Protein AF-A0A7S0TKK2-F1 (afdb_monomer_lite)

Structure (mmCIF, N/CA/C/O backbone):
data_AF-A0A7S0TKK2-F1
#
_entry.id   AF-A0A7S0TKK2-F1
#
loop_
_atom_site.group_PDB
_atom_site.id
_atom_site.type_symbol
_atom_site.label_atom_id
_atom_site.label_alt_id
_atom_site.label_comp_id
_atom_site.label_asym_id
_atom_site.label_entity_id
_atom_site.label_seq_id
_atom_site.pdbx_PDB_ins_code
_atom_site.Cartn_x
_atom_site.Cartn_y
_atom_site.Cartn_z
_atom_site.occupancy
_atom_site.B_iso_or_equiv
_atom_site.auth_seq_id
_atom_site.auth_comp_id
_atom_site.auth_asym_id
_atom_site.auth_atom_id
_atom_site.pdbx_PDB_model_num
ATOM 1 N N . GLU A 1 1 ? -0.130 21.908 -4.224 1.00 51.84 1 GLU A N 1
ATOM 2 C CA . GLU A 1 1 ? -0.224 20.652 -5.008 1.00 51.84 1 GLU A CA 1
ATOM 3 C C . GLU A 1 1 ? 1.081 20.329 -5.697 1.00 51.84 1 GLU A C 1
ATOM 5 O O . GLU A 1 1 ? 1.510 19.181 -5.651 1.00 51.84 1 GLU A O 1
ATOM 10 N N . ASP A 1 2 ? 1.725 21.353 -6.251 1.00 57.22 2 ASP A N 1
ATOM 11 C CA . ASP A 1 2 ? 2.944 21.212 -7.037 1.00 57.22 2 ASP A CA 1
ATOM 12 C C . ASP A 1 2 ? 4.110 20.643 -6.250 1.00 57.22 2 ASP A C 1
ATOM 14 O O . ASP A 1 2 ? 4.772 19.759 -6.763 1.00 57.22 2 ASP A O 1
ATOM 18 N N . LEU A 1 3 ? 4.295 21.015 -4.978 1.00 60.75 3 LEU A N 1
ATOM 19 C CA . LEU A 1 3 ? 5.438 20.522 -4.205 1.00 60.75 3 LEU A CA 1
ATOM 20 C C . LEU A 1 3 ? 5.368 19.008 -3.934 1.00 60.75 3 LEU A C 1
ATOM 22 O O . LEU A 1 3 ? 6.352 18.300 -4.110 1.00 60.75 3 LEU A O 1
ATOM 26 N N . THR A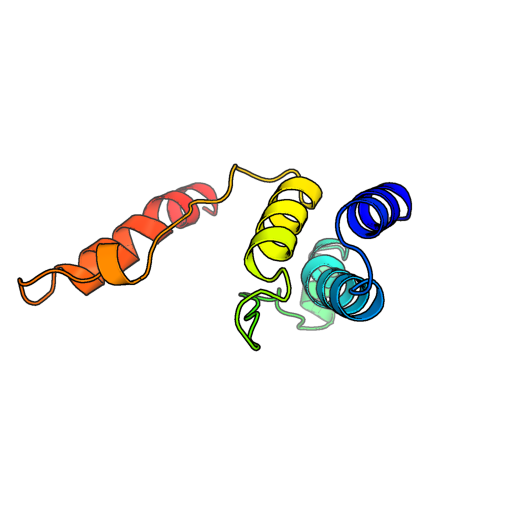 1 4 ? 4.204 18.482 -3.536 1.00 67.00 4 THR A N 1
ATOM 27 C CA . THR A 1 4 ? 4.039 17.043 -3.262 1.00 67.00 4 THR A CA 1
ATOM 28 C C . THR A 1 4 ? 4.143 16.224 -4.544 1.00 67.00 4 THR A C 1
ATOM 30 O O . THR A 1 4 ? 4.790 15.178 -4.562 1.00 67.00 4 THR A O 1
ATOM 33 N N . LEU A 1 5 ? 3.534 16.719 -5.625 1.00 67.69 5 LEU A N 1
ATOM 34 C CA . LEU A 1 5 ? 3.588 16.070 -6.926 1.00 67.69 5 LEU A CA 1
ATOM 35 C C . LEU A 1 5 ? 5.004 16.143 -7.522 1.00 67.69 5 LEU A C 1
ATOM 37 O O . LEU A 1 5 ? 5.506 15.121 -7.970 1.00 67.69 5 LEU A O 1
ATOM 41 N N . GLU A 1 6 ? 5.688 17.289 -7.466 1.00 69.81 6 GLU A N 1
ATOM 42 C CA . GLU A 1 6 ? 7.096 17.432 -7.869 1.00 69.81 6 GLU A CA 1
ATOM 43 C C . GLU A 1 6 ? 8.006 16.499 -7.078 1.00 69.81 6 GLU A C 1
ATOM 45 O O . GLU A 1 6 ? 8.853 15.826 -7.662 1.00 69.81 6 GLU A O 1
ATOM 50 N N . MET A 1 7 ? 7.844 16.439 -5.752 1.00 69.38 7 MET A N 1
ATOM 51 C CA . MET A 1 7 ? 8.661 15.569 -4.907 1.00 69.38 7 MET A CA 1
ATOM 52 C C . MET A 1 7 ? 8.488 14.097 -5.284 1.00 69.38 7 MET A C 1
ATOM 54 O O . MET A 1 7 ? 9.469 13.357 -5.290 1.00 69.38 7 MET A O 1
ATOM 58 N N . MET A 1 8 ? 7.271 13.673 -5.626 1.00 72.25 8 MET A N 1
ATOM 59 C CA . MET A 1 8 ? 7.003 12.305 -6.073 1.00 72.25 8 MET A CA 1
ATOM 60 C C . MET A 1 8 ? 7.538 12.030 -7.476 1.00 72.25 8 MET A C 1
ATOM 62 O O . MET A 1 8 ? 8.191 11.008 -7.665 1.00 72.25 8 MET A O 1
ATOM 66 N N . LYS A 1 9 ? 7.339 12.952 -8.427 1.00 71.75 9 LYS A N 1
ATOM 67 C CA . LYS A 1 9 ? 7.880 12.859 -9.795 1.00 71.75 9 LYS A CA 1
ATOM 68 C C . LYS A 1 9 ? 9.407 12.733 -9.798 1.00 71.75 9 LYS A C 1
ATOM 70 O O . LYS A 1 9 ? 9.972 11.929 -10.527 1.00 71.75 9 LYS A O 1
ATOM 75 N N . ARG A 1 10 ? 10.095 13.464 -8.912 1.00 74.75 10 ARG A N 1
ATOM 76 C CA . ARG A 1 10 ? 11.559 13.356 -8.748 1.00 74.75 10 ARG A CA 1
ATOM 77 C C . ARG A 1 10 ? 12.010 12.019 -8.154 1.00 74.75 10 ARG A C 1
ATOM 79 O O . ARG A 1 10 ? 13.154 11.629 -8.352 1.00 74.75 10 ARG A O 1
ATOM 86 N N . ARG A 1 11 ? 11.149 11.338 -7.393 1.00 75.38 11 ARG A N 1
ATOM 87 C CA . ARG A 1 11 ? 11.474 10.079 -6.698 1.00 75.38 11 ARG A CA 1
ATOM 88 C C . ARG A 1 11 ? 11.061 8.833 -7.473 1.00 75.38 11 ARG A C 1
ATOM 90 O O . ARG A 1 11 ? 11.635 7.772 -7.242 1.00 75.38 11 ARG A O 1
ATOM 97 N N . VAL A 1 12 ? 10.087 8.948 -8.372 1.00 81.00 12 VAL A N 1
ATOM 98 C CA . VAL A 1 12 ? 9.591 7.844 -9.191 1.00 81.00 12 VAL A CA 1
ATOM 99 C C . VAL A 1 12 ? 9.606 8.256 -10.661 1.00 81.00 12 VAL A C 1
ATOM 101 O O . VAL A 1 12 ? 8.698 8.931 -11.133 1.00 81.00 12 VAL A O 1
ATOM 104 N N . GLY A 1 13 ? 10.631 7.821 -11.392 1.00 80.44 13 GLY A N 1
ATOM 105 C CA . GLY A 1 13 ? 10.757 8.113 -12.820 1.00 80.44 13 GLY A CA 1
ATOM 106 C C . GLY A 1 13 ? 9.747 7.341 -13.675 1.00 80.44 13 GLY A C 1
ATOM 107 O O . GLY A 1 13 ? 9.508 6.156 -13.444 1.00 80.44 13 GLY A O 1
ATOM 108 N N . GLY A 1 14 ? 9.171 8.007 -14.679 1.00 82.62 14 GLY A N 1
ATOM 109 C CA . GLY A 1 14 ? 8.352 7.376 -15.725 1.00 82.62 14 GLY A CA 1
ATOM 110 C C . GLY A 1 14 ? 6.939 6.951 -15.307 1.00 82.62 14 GLY A C 1
ATOM 111 O O . GLY A 1 14 ? 6.231 6.347 -16.106 1.00 82.62 14 GLY A O 1
ATOM 11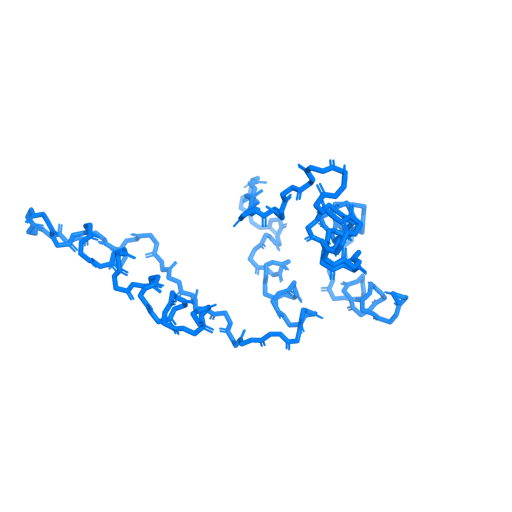2 N N . LEU A 1 15 ? 6.509 7.264 -14.079 1.00 82.31 15 LEU A N 1
ATOM 113 C CA . LEU A 1 15 ? 5.168 6.949 -13.560 1.00 82.31 15 LEU A CA 1
ATOM 114 C C . LEU A 1 15 ? 4.350 8.208 -13.229 1.00 82.31 15 LEU A C 1
ATOM 116 O O . LEU A 1 15 ? 3.394 8.146 -12.455 1.00 82.31 15 LEU A O 1
ATOM 120 N N . ASP A 1 16 ? 4.696 9.342 -13.838 1.00 82.81 16 ASP A N 1
ATOM 121 C CA . ASP A 1 16 ? 4.105 10.651 -13.545 1.00 82.81 16 ASP A CA 1
ATOM 122 C C . ASP A 1 16 ? 2.587 10.680 -13.752 1.00 82.81 16 ASP A C 1
ATOM 124 O O . ASP A 1 16 ? 1.847 11.170 -12.897 1.00 82.81 16 ASP A O 1
ATOM 128 N N . GLU A 1 17 ? 2.113 10.133 -14.872 1.00 84.75 17 GLU A N 1
ATOM 129 C CA . GLU A 1 17 ? 0.692 10.105 -15.220 1.00 84.75 17 GLU A CA 1
ATOM 130 C C . GLU A 1 17 ? -0.119 9.166 -14.301 1.00 84.75 17 GLU A C 1
ATOM 132 O O . GLU A 1 17 ? -1.103 9.628 -13.709 1.00 84.75 17 GLU A O 1
ATOM 137 N N . PRO A 1 18 ? 0.300 7.904 -14.058 1.00 84.12 18 PRO A N 1
ATOM 138 C CA . PRO A 1 18 ? -0.332 7.045 -13.057 1.00 84.12 18 PRO A CA 1
ATOM 139 C C . PRO A 1 18 ? -0.376 7.664 -11.654 1.00 84.12 18 PRO A C 1
ATOM 141 O O . PRO A 1 18 ? -1.414 7.619 -10.991 1.00 84.12 18 PRO A O 1
ATOM 144 N N . ILE A 1 19 ? 0.726 8.269 -11.198 1.00 83.38 19 ILE A N 1
ATOM 145 C CA . ILE A 1 19 ? 0.807 8.902 -9.874 1.00 83.38 19 ILE A CA 1
ATOM 146 C C . ILE A 1 19 ? -0.151 10.093 -9.792 1.00 83.38 19 ILE A C 1
ATOM 148 O O . ILE A 1 19 ? -0.911 10.201 -8.827 1.00 83.38 19 ILE A O 1
ATOM 152 N N . ALA A 1 20 ? -0.175 10.956 -10.811 1.00 83.62 20 ALA A N 1
ATOM 153 C CA . ALA A 1 20 ? -1.096 12.087 -10.868 1.00 83.62 20 ALA A CA 1
ATOM 154 C C . ALA A 1 20 ? -2.563 11.626 -10.842 1.00 83.62 20 ALA A C 1
ATOM 156 O O . ALA A 1 20 ? -3.379 12.194 -10.110 1.00 83.62 20 ALA A O 1
ATOM 157 N N . ALA A 1 21 ? -2.897 10.561 -11.577 1.00 85.56 21 ALA A N 1
ATOM 158 C CA . ALA A 1 21 ? -4.239 9.987 -11.588 1.00 85.56 21 ALA A CA 1
ATOM 159 C C . ALA A 1 21 ? -4.651 9.442 -10.210 1.00 85.56 21 ALA A C 1
ATOM 161 O O . ALA A 1 21 ? -5.776 9.688 -9.762 1.00 85.56 21 ALA A O 1
ATOM 162 N N . ILE A 1 22 ? -3.747 8.738 -9.518 1.00 85.06 22 ILE A N 1
ATOM 163 C CA . ILE A 1 22 ? -3.989 8.214 -8.168 1.00 85.06 22 ILE A CA 1
ATOM 164 C C . ILE A 1 22 ? -4.218 9.358 -7.181 1.00 85.06 22 ILE A C 1
ATOM 166 O O . ILE A 1 22 ? -5.218 9.348 -6.466 1.00 85.06 22 ILE A O 1
ATOM 170 N N . LEU A 1 23 ? -3.336 10.361 -7.162 1.00 80.75 23 LEU A N 1
ATOM 171 C CA . LEU A 1 23 ? -3.451 11.502 -6.251 1.00 80.75 23 LEU A CA 1
ATOM 172 C C . LEU A 1 23 ? -4.753 12.263 -6.482 1.00 80.75 23 LEU A C 1
ATOM 174 O O . LEU A 1 23 ? -5.471 12.556 -5.528 1.00 80.75 23 LEU A O 1
ATOM 178 N N . ARG A 1 24 ? -5.104 12.520 -7.746 1.00 83.00 24 ARG A N 1
ATOM 179 C CA . ARG A 1 24 ? -6.351 13.202 -8.091 1.00 83.00 24 ARG A CA 1
ATOM 180 C C . ARG A 1 24 ? -7.564 12.413 -7.610 1.00 83.00 24 ARG A C 1
ATOM 182 O O . ARG A 1 24 ? -8.435 12.982 -6.971 1.00 83.00 24 ARG A O 1
ATOM 189 N N . ARG A 1 25 ? -7.628 11.105 -7.864 1.00 81.56 25 ARG A N 1
ATOM 190 C CA . ARG A 1 25 ? -8.790 10.285 -7.478 1.00 81.56 25 ARG A CA 1
ATOM 191 C C . ARG A 1 25 ? -8.882 10.064 -5.968 1.00 81.56 25 ARG A C 1
ATOM 193 O O . ARG A 1 25 ? -9.966 10.166 -5.403 1.00 81.56 25 ARG A O 1
ATOM 200 N N . ALA A 1 26 ? -7.763 9.783 -5.308 1.00 79.50 26 ALA A N 1
ATOM 201 C CA . ALA A 1 26 ? -7.745 9.429 -3.892 1.00 79.50 26 ALA A CA 1
ATOM 202 C C . ALA A 1 26 ? -7.823 10.646 -2.960 1.00 79.50 26 ALA A C 1
ATOM 204 O O . ALA A 1 26 ? -8.440 10.560 -1.898 1.00 79.50 26 ALA A O 1
ATOM 205 N N . LEU A 1 27 ? -7.219 11.776 -3.343 1.00 76.25 27 LEU A N 1
ATOM 206 C CA . LEU A 1 27 ? -7.111 12.953 -2.478 1.00 76.25 27 LEU A CA 1
ATOM 207 C C . LEU A 1 27 ? -8.093 14.070 -2.824 1.00 76.25 27 LEU A C 1
ATOM 209 O O . LEU A 1 27 ? -8.340 14.897 -1.952 1.00 76.25 27 LEU A O 1
ATOM 213 N N . ALA A 1 28 ? -8.689 14.111 -4.024 1.00 78.00 28 ALA A N 1
ATOM 214 C CA . ALA A 1 28 ? -9.634 15.186 -4.358 1.00 78.00 28 ALA A CA 1
ATOM 215 C C . ALA A 1 28 ? -10.837 15.221 -3.408 1.00 78.00 28 ALA A C 1
ATOM 217 O O . ALA A 1 28 ? -11.224 16.296 -2.962 1.00 78.00 28 ALA A O 1
ATOM 218 N N . SER A 1 29 ? -11.377 14.054 -3.036 1.00 75.69 29 SER A N 1
ATOM 219 C CA . SER A 1 29 ? -12.485 13.974 -2.072 1.00 75.69 29 SER A CA 1
ATOM 220 C C . SER A 1 29 ? -12.115 14.571 -0.711 1.00 75.69 29 SER A C 1
ATOM 222 O O . SER A 1 29 ? -12.899 15.317 -0.143 1.00 75.69 29 SER A O 1
ATOM 224 N N . ARG A 1 30 ? -10.879 14.362 -0.239 1.00 75.38 30 ARG A N 1
ATOM 225 C CA . ARG A 1 30 ? -10.402 14.884 1.055 1.00 75.38 30 ARG A CA 1
ATOM 226 C C . ARG A 1 30 ? -10.191 16.401 1.088 1.00 75.38 30 ARG A C 1
ATOM 228 O O . ARG A 1 30 ? -9.965 16.948 2.161 1.00 75.38 30 ARG A O 1
ATOM 235 N N . LYS A 1 31 ? -10.208 17.074 -0.065 1.00 77.00 31 LYS A N 1
ATOM 236 C CA . LYS A 1 31 ? -10.071 18.537 -0.152 1.00 77.00 31 LYS A CA 1
ATOM 237 C C . LYS A 1 31 ? -11.400 19.266 -0.090 1.00 77.00 31 LYS A C 1
ATOM 239 O O . LYS A 1 31 ? -11.421 20.452 0.223 1.00 77.00 31 LYS A O 1
ATOM 244 N N . LEU A 1 32 ? -12.482 18.585 -0.450 1.00 80.75 32 LEU A N 1
ATOM 245 C CA . LEU A 1 32 ? -13.799 19.192 -0.454 1.00 80.75 32 LEU A CA 1
ATOM 246 C C . LEU A 1 32 ? -14.311 19.320 0.987 1.00 80.75 32 LEU A C 1
ATOM 248 O O . LEU A 1 32 ? -14.101 18.408 1.793 1.00 80.75 32 LEU A O 1
ATOM 252 N 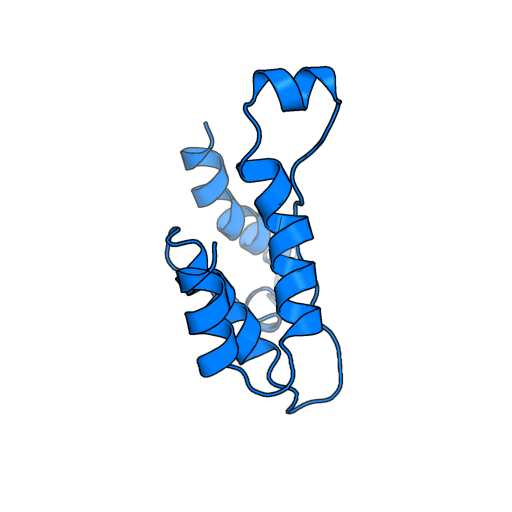N . PRO A 1 33 ? -15.006 20.419 1.323 1.00 84.06 33 PRO A N 1
ATOM 253 C CA . PRO A 1 33 ? -15.669 20.546 2.608 1.00 84.06 33 PRO A CA 1
ATOM 254 C C . PRO A 1 33 ? -16.655 19.388 2.841 1.00 84.06 33 PRO A C 1
ATOM 256 O O . PRO A 1 33 ? -17.320 18.944 1.896 1.00 84.06 33 PRO A O 1
ATOM 259 N N . PRO A 1 34 ? -16.821 18.919 4.091 1.00 82.56 34 PRO A N 1
ATOM 260 C CA . PRO A 1 34 ? -17.773 17.855 4.407 1.00 82.56 34 PRO A CA 1
ATOM 261 C C . PRO A 1 34 ? -19.220 18.171 4.000 1.00 82.56 34 PRO A C 1
ATOM 263 O O . PRO A 1 34 ? -19.955 17.256 3.637 1.00 82.56 34 PRO A O 1
ATOM 266 N N . SER A 1 35 ? -19.627 19.445 4.034 1.00 86.19 35 SER A N 1
ATOM 267 C CA . SER A 1 35 ? -20.947 19.911 3.584 1.00 86.19 35 SER A CA 1
ATOM 268 C C . SER A 1 35 ? -21.153 19.651 2.092 1.00 86.19 35 SER A C 1
ATOM 270 O O . SER A 1 35 ? -22.082 18.944 1.712 1.00 86.19 35 SER A O 1
ATOM 272 N N . THR A 1 36 ? -20.217 20.111 1.262 1.00 86.06 36 THR A N 1
ATOM 273 C CA . THR A 1 36 ? -20.241 19.913 -0.192 1.00 86.06 36 THR A CA 1
ATOM 274 C C . THR A 1 36 ? -20.189 18.429 -0.562 1.00 86.06 36 THR A C 1
ATOM 276 O O . THR A 1 36 ? -20.871 17.994 -1.484 1.00 86.06 36 THR A O 1
ATOM 279 N N . MET A 1 37 ? -19.427 17.607 0.170 1.00 85.81 37 MET A N 1
ATOM 280 C CA . MET A 1 37 ? -19.425 16.156 -0.066 1.00 85.81 37 MET A CA 1
ATOM 281 C C . MET A 1 37 ? -20.769 15.492 0.233 1.00 85.81 37 MET A C 1
ATOM 283 O O . MET A 1 37 ? -21.156 14.580 -0.499 1.00 85.81 37 MET A O 1
ATOM 287 N N . ARG A 1 38 ? -21.476 15.930 1.285 1.00 84.56 38 ARG A N 1
ATOM 288 C CA . ARG A 1 38 ? -22.814 15.416 1.620 1.00 84.56 38 ARG A CA 1
ATOM 289 C C . ARG A 1 38 ? -23.841 15.811 0.566 1.00 84.56 38 ARG A C 1
ATOM 291 O O . ARG A 1 38 ? -24.617 14.956 0.158 1.00 84.56 38 ARG A O 1
ATOM 298 N N . GLU A 1 39 ? -23.801 17.054 0.095 1.00 88.31 39 GLU A N 1
ATOM 299 C CA . GLU A 1 39 ? -24.677 17.545 -0.978 1.00 88.31 39 GLU A CA 1
ATOM 300 C C . GLU A 1 39 ? -24.458 16.788 -2.293 1.00 88.31 39 GLU A C 1
ATOM 302 O O . GLU A 1 39 ? -25.415 16.410 -2.961 1.00 88.31 39 GLU A O 1
ATOM 307 N N . LEU A 1 40 ? -23.199 16.499 -2.635 1.00 86.50 40 LEU A N 1
ATOM 308 C CA . LEU A 1 40 ? -22.842 15.752 -3.844 1.00 86.50 40 LEU A CA 1
ATOM 309 C C . LEU A 1 40 ? -22.959 14.224 -3.685 1.00 86.50 40 LEU A C 1
ATOM 311 O O . LEU A 1 40 ? -22.711 13.490 -4.641 1.00 86.50 40 LEU A O 1
ATOM 315 N N . GLY A 1 41 ? -23.276 13.718 -2.486 1.00 84.31 41 GLY A N 1
ATOM 316 C CA . GLY A 1 41 ? -23.346 12.281 -2.199 1.00 84.31 41 GLY A CA 1
ATOM 317 C C . GLY A 1 41 ? -22.023 11.527 -2.406 1.00 84.31 41 GLY A C 1
ATOM 318 O O . GLY A 1 41 ? -22.022 10.308 -2.603 1.00 84.31 41 GLY A O 1
ATOM 319 N N . LEU A 1 42 ? -20.886 12.228 -2.384 1.00 82.75 42 LEU A N 1
ATOM 320 C CA . LEU A 1 42 ? -19.579 11.649 -2.684 1.00 82.75 42 LEU A CA 1
ATOM 321 C C . LEU A 1 42 ? -19.024 10.895 -1.475 1.00 82.75 42 LEU A C 1
ATOM 323 O O . LEU A 1 42 ? -18.990 11.399 -0.353 1.00 82.75 42 LEU A O 1
ATOM 327 N N . ARG A 1 43 ? -18.530 9.678 -1.717 1.00 81.06 43 ARG A N 1
ATOM 328 C CA . ARG A 1 43 ? -17.816 8.876 -0.716 1.00 81.06 43 ARG A CA 1
ATOM 329 C C . ARG A 1 43 ? -16.318 8.927 -0.983 1.00 81.06 43 ARG A C 1
ATOM 331 O O . ARG A 1 43 ? -15.881 8.868 -2.131 1.00 81.06 43 ARG A O 1
ATOM 338 N N . HIS A 1 44 ? -15.532 8.987 0.087 1.00 83.94 44 HIS A N 1
ATOM 339 C CA . HIS A 1 44 ? -14.080 8.890 -0.008 1.00 83.94 44 HIS A CA 1
ATOM 340 C C . HIS A 1 44 ? -13.650 7.543 -0.596 1.00 83.94 44 HIS A C 1
ATOM 342 O O . HIS A 1 44 ? -14.255 6.499 -0.333 1.00 83.94 44 HIS A O 1
ATOM 348 N N . VAL A 1 45 ? -12.556 7.565 -1.358 1.00 85.69 45 VAL A N 1
ATOM 349 C CA . VAL A 1 45 ? -11.921 6.345 -1.861 1.00 85.69 45 VAL A CA 1
ATOM 350 C C . VAL A 1 45 ? -11.406 5.526 -0.675 1.00 85.69 45 VAL A C 1
ATOM 352 O O . VAL A 1 45 ? -10.644 6.033 0.147 1.00 85.69 45 VAL A O 1
ATOM 355 N N . ARG A 1 46 ? -11.829 4.258 -0.591 1.00 84.94 46 ARG A N 1
ATOM 356 C CA . ARG A 1 46 ? -11.490 3.354 0.524 1.00 84.94 46 ARG A CA 1
ATOM 357 C C . ARG A 1 46 ? -10.132 2.668 0.382 1.00 84.94 46 ARG A C 1
ATOM 359 O O . ARG A 1 46 ? -9.543 2.289 1.383 1.00 84.94 46 ARG A O 1
ATOM 366 N N . GLY A 1 47 ? -9.634 2.504 -0.839 1.00 87.62 47 GLY A N 1
ATOM 367 C CA . GLY A 1 47 ? -8.370 1.821 -1.094 1.00 87.62 47 GLY A CA 1
ATOM 368 C C . GLY A 1 47 ? -7.922 1.956 -2.543 1.00 87.62 47 GLY A C 1
ATOM 369 O O . GLY A 1 47 ? -8.706 2.334 -3.414 1.00 87.62 47 GLY A O 1
ATOM 370 N N . ILE A 1 48 ? -6.647 1.662 -2.783 1.00 88.44 48 ILE A N 1
ATOM 371 C CA . ILE A 1 48 ? -6.007 1.684 -4.101 1.00 88.44 48 ILE A CA 1
ATOM 372 C C . ILE A 1 48 ? -5.319 0.332 -4.294 1.00 88.44 48 ILE A C 1
ATOM 374 O O . ILE A 1 48 ? -4.629 -0.136 -3.391 1.00 88.44 48 ILE A O 1
ATOM 378 N N . LEU A 1 49 ? -5.477 -0.270 -5.473 1.00 90.00 49 LEU A N 1
ATOM 379 C CA . LEU A 1 49 ? -4.770 -1.486 -5.866 1.00 90.00 49 LEU A CA 1
ATOM 380 C C . LEU A 1 49 ? -3.726 -1.148 -6.935 1.00 90.00 49 LEU A C 1
ATOM 382 O O . LEU A 1 49 ? -4.065 -0.589 -7.976 1.00 90.00 49 LEU A O 1
ATOM 386 N N . LEU A 1 50 ? -2.464 -1.504 -6.686 1.00 89.50 50 LEU A N 1
ATOM 387 C CA . LEU A 1 50 ? -1.370 -1.372 -7.651 1.00 89.50 50 LEU A CA 1
ATOM 388 C C . LEU A 1 50 ? -0.980 -2.763 -8.158 1.00 89.50 50 LEU A C 1
ATOM 390 O O . LEU A 1 50 ? -0.496 -3.584 -7.382 1.00 89.50 50 LEU A O 1
ATOM 394 N N . HIS A 1 51 ? -1.149 -3.023 -9.455 1.00 90.75 51 HIS A N 1
ATOM 395 C CA . HIS A 1 51 ? -0.817 -4.310 -10.076 1.00 90.75 51 HIS A CA 1
ATOM 396 C C . HIS A 1 51 ? 0.119 -4.133 -11.280 1.00 90.75 51 HIS A C 1
ATOM 398 O O . HIS A 1 51 ? 0.233 -3.049 -11.845 1.00 90.75 51 HIS A O 1
ATOM 404 N N . GLY A 1 52 ? 0.850 -5.190 -11.638 1.00 90.44 52 GLY A N 1
ATOM 405 C CA . GLY A 1 52 ? 1.740 -5.217 -12.803 1.00 90.44 52 GLY A CA 1
ATOM 406 C C . GLY A 1 52 ? 2.960 -6.126 -12.604 1.00 90.44 52 GLY A C 1
ATOM 407 O O . GLY A 1 52 ? 3.146 -6.643 -11.500 1.00 90.44 52 GLY A O 1
ATOM 408 N N . PRO A 1 53 ? 3.833 -6.256 -13.616 1.00 91.75 53 PRO A N 1
ATOM 409 C CA . PRO A 1 53 ? 5.019 -7.121 -13.580 1.00 91.75 53 PRO A CA 1
ATOM 410 C C . PRO A 1 53 ? 5.974 -6.812 -12.414 1.00 91.75 53 PRO A C 1
ATOM 412 O O . PRO A 1 53 ? 6.011 -5.670 -11.938 1.00 91.75 53 PRO A O 1
ATOM 415 N N . PRO A 1 54 ? 6.755 -7.780 -11.910 1.00 90.38 54 PRO A N 1
ATOM 416 C CA . PRO A 1 54 ? 7.752 -7.502 -10.877 1.00 90.38 54 PRO A CA 1
ATOM 417 C C . PRO A 1 54 ? 8.755 -6.437 -11.363 1.00 90.38 54 PRO A C 1
ATOM 419 O O . PRO A 1 54 ? 9.053 -6.347 -12.548 1.00 90.38 54 PRO A O 1
ATOM 422 N N . GLY A 1 55 ? 9.244 -5.587 -10.456 1.00 85.06 55 GLY A N 1
ATOM 423 C CA . GLY A 1 55 ? 10.238 -4.553 -10.784 1.00 85.06 55 GLY A CA 1
ATOM 424 C C . GLY A 1 55 ? 9.692 -3.192 -11.246 1.00 85.06 55 GLY A C 1
ATOM 425 O O . GLY A 1 55 ? 10.434 -2.220 -11.213 1.00 85.06 55 GLY A O 1
ATOM 426 N N . CYS A 1 56 ? 8.397 -3.042 -11.559 1.00 85.38 56 CYS A N 1
ATOM 427 C CA . CYS A 1 56 ? 7.827 -1.748 -12.000 1.00 85.38 56 CYS A CA 1
ATOM 428 C C . CYS A 1 56 ? 7.588 -0.712 -10.873 1.00 85.38 56 CYS A C 1
ATOM 430 O O . CYS A 1 56 ? 6.656 0.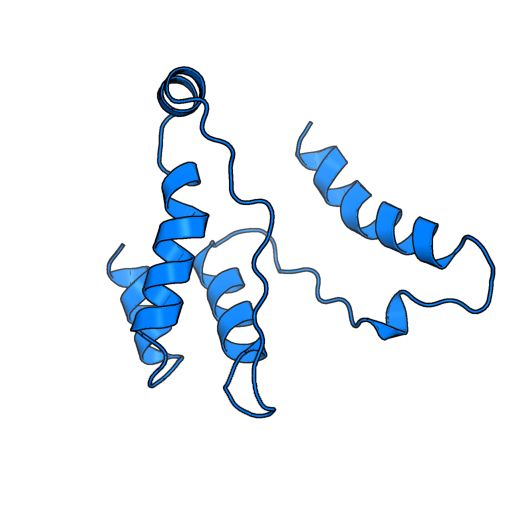081 -10.956 1.00 85.38 56 CYS A O 1
ATOM 432 N N . GLY A 1 57 ? 8.325 -0.759 -9.760 1.00 85.75 57 GLY A N 1
ATOM 433 C CA . GLY A 1 57 ? 8.267 0.293 -8.731 1.00 85.75 57 GLY A CA 1
ATOM 434 C C . GLY A 1 57 ? 6.971 0.411 -7.908 1.00 85.75 57 GLY A C 1
ATOM 435 O O . GLY A 1 57 ? 6.826 1.374 -7.164 1.00 85.75 57 GLY A O 1
ATOM 436 N N . LYS A 1 58 ? 6.040 -0.553 -7.960 1.00 90.81 58 LYS A N 1
ATOM 437 C CA . LYS A 1 58 ? 4.759 -0.510 -7.211 1.00 90.81 58 LYS A CA 1
ATOM 438 C C . LYS A 1 58 ? 4.925 -0.237 -5.713 1.00 90.81 58 LYS A C 1
ATOM 440 O O . LYS A 1 58 ? 4.281 0.654 -5.167 1.00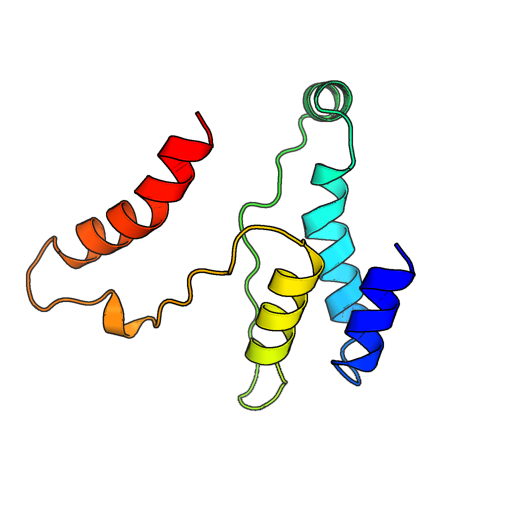 90.81 58 LYS A O 1
ATOM 445 N N . THR A 1 59 ? 5.819 -0.976 -5.057 1.00 88.00 59 THR A N 1
ATOM 446 C CA . THR A 1 59 ? 6.106 -0.805 -3.624 1.00 88.00 59 THR A CA 1
ATOM 447 C C . THR A 1 59 ? 6.757 0.547 -3.334 1.00 88.00 59 THR A C 1
ATOM 449 O O . THR A 1 59 ? 6.476 1.156 -2.304 1.00 88.00 59 THR A O 1
ATOM 452 N N . LEU A 1 60 ? 7.597 1.044 -4.249 1.00 87.00 60 LEU A N 1
ATOM 453 C CA . LEU A 1 60 ? 8.218 2.364 -4.133 1.00 87.00 60 LEU A CA 1
ATOM 454 C C . LEU A 1 60 ? 7.155 3.468 -4.202 1.00 87.00 60 LEU A C 1
ATOM 456 O O . LEU A 1 60 ? 7.110 4.325 -3.325 1.00 87.00 60 LEU A O 1
ATOM 460 N N . VAL A 1 61 ? 6.245 3.388 -5.177 1.00 86.88 61 VAL A N 1
ATOM 461 C CA . VAL A 1 61 ? 5.114 4.314 -5.319 1.00 86.88 61 VAL A CA 1
ATOM 462 C C . VAL A 1 61 ? 4.239 4.311 -4.067 1.00 86.88 61 VAL A C 1
ATOM 464 O O . VAL A 1 61 ? 3.927 5.378 -3.546 1.00 86.88 61 VAL A O 1
ATOM 467 N N . ALA A 1 62 ? 3.884 3.137 -3.536 1.00 85.69 62 ALA A N 1
ATOM 468 C CA . ALA A 1 62 ? 3.069 3.036 -2.323 1.00 85.69 62 ALA A CA 1
ATOM 469 C C . ALA A 1 62 ? 3.721 3.735 -1.114 1.00 85.69 62 ALA A C 1
ATOM 471 O O . ALA A 1 62 ? 3.052 4.469 -0.384 1.00 85.69 62 ALA A O 1
ATOM 472 N N . ARG A 1 63 ? 5.037 3.560 -0.928 1.00 85.00 63 ARG A N 1
ATOM 473 C CA . ARG A 1 63 ? 5.797 4.218 0.148 1.00 85.00 63 ARG A CA 1
ATOM 474 C C . ARG A 1 63 ? 5.836 5.730 -0.021 1.00 85.00 63 ARG A C 1
ATOM 476 O O . ARG A 1 63 ? 5.617 6.455 0.946 1.00 85.00 63 ARG A O 1
ATOM 483 N N . GLU A 1 64 ? 6.090 6.212 -1.232 1.00 83.69 64 GLU A N 1
ATOM 484 C CA . GLU A 1 64 ? 6.128 7.650 -1.494 1.00 83.69 64 GLU A CA 1
ATOM 485 C C . GLU A 1 64 ? 4.740 8.290 -1.336 1.00 83.69 64 GLU A C 1
ATOM 487 O O . GLU A 1 64 ? 4.639 9.362 -0.742 1.00 83.69 64 GLU A O 1
ATOM 492 N N . ILE A 1 65 ? 3.656 7.607 -1.734 1.00 82.31 65 ILE A N 1
ATOM 493 C CA . ILE A 1 65 ? 2.272 8.036 -1.452 1.00 82.31 65 ILE A CA 1
ATOM 494 C C . ILE A 1 65 ? 2.014 8.156 0.047 1.00 82.31 65 ILE A C 1
ATOM 496 O O . ILE A 1 65 ? 1.501 9.185 0.488 1.00 82.31 65 ILE A O 1
ATOM 500 N N . ALA A 1 66 ? 2.418 7.168 0.842 1.00 81.62 66 ALA A N 1
ATOM 501 C CA . ALA A 1 66 ? 2.263 7.244 2.291 1.00 81.62 66 ALA A CA 1
ATOM 502 C C . ALA A 1 66 ? 3.006 8.454 2.892 1.00 81.62 66 ALA A C 1
ATOM 504 O O . ALA A 1 66 ? 2.447 9.167 3.726 1.00 81.62 66 ALA A O 1
ATOM 505 N N . ARG A 1 67 ? 4.228 8.748 2.420 1.00 79.38 67 ARG A N 1
ATOM 506 C CA . ARG A 1 67 ? 5.005 9.927 2.855 1.00 79.38 67 ARG A CA 1
ATOM 507 C C . ARG A 1 67 ? 4.348 11.243 2.443 1.00 79.38 67 ARG A C 1
ATOM 509 O O . ARG A 1 67 ? 4.304 12.185 3.231 1.00 79.38 67 ARG A O 1
ATOM 516 N N . ALA A 1 68 ? 3.832 11.311 1.219 1.00 77.38 68 ALA A N 1
ATOM 517 C CA . ALA A 1 68 ? 3.214 12.504 0.650 1.00 77.38 68 ALA A CA 1
ATOM 518 C C . ALA A 1 68 ? 1.947 12.949 1.391 1.00 77.38 68 ALA A C 1
ATOM 520 O O . ALA A 1 68 ? 1.701 14.149 1.515 1.00 77.38 68 ALA A O 1
ATOM 521 N N . ILE A 1 69 ? 1.156 11.998 1.896 1.00 75.75 69 ILE A N 1
ATOM 522 C CA . ILE A 1 69 ? -0.109 12.282 2.588 1.00 75.75 69 ILE A CA 1
ATOM 523 C C . ILE A 1 69 ? 0.136 12.851 4.003 1.00 75.75 69 ILE A C 1
ATOM 525 O O . ILE A 1 69 ? -0.803 13.343 4.623 1.00 75.75 69 ILE A O 1
ATOM 529 N N . LYS A 1 70 ? 1.388 12.854 4.505 1.00 68.94 70 LYS A N 1
ATOM 530 C CA . LYS A 1 70 ? 1.768 13.330 5.856 1.00 68.94 70 LYS A CA 1
ATOM 531 C C . LYS A 1 70 ? 0.853 12.778 6.964 1.00 68.94 70 LYS A C 1
ATOM 533 O O . LYS A 1 70 ? 0.579 13.454 7.951 1.00 68.94 70 LYS A O 1
ATOM 538 N N . SER A 1 71 ? 0.344 11.565 6.768 1.00 69.38 71 SER A N 1
ATOM 539 C CA . SER A 1 71 ? -0.476 10.867 7.754 1.00 69.38 71 SER A CA 1
ATOM 540 C C . SER A 1 71 ? 0.417 10.032 8.672 1.00 69.38 71 SER A C 1
ATOM 542 O O . SER A 1 71 ? 1.647 10.106 8.609 1.00 69.38 71 SER A O 1
ATOM 544 N N . ARG A 1 72 ? -0.215 9.223 9.521 1.00 73.56 72 ARG A N 1
ATOM 545 C CA . ARG A 1 72 ? 0.454 8.204 10.321 1.00 73.56 72 ARG A CA 1
ATOM 546 C C . ARG A 1 72 ? 1.342 7.314 9.449 1.00 73.56 72 ARG A C 1
ATOM 548 O O . ARG A 1 72 ? 1.038 7.113 8.267 1.00 73.56 72 ARG A O 1
ATOM 555 N N . PRO A 1 73 ? 2.439 6.786 10.017 1.00 75.75 73 PRO A N 1
ATOM 556 C CA . PRO A 1 73 ? 3.299 5.866 9.294 1.00 75.75 73 PRO A CA 1
ATOM 557 C C . PRO A 1 73 ? 2.469 4.682 8.771 1.00 75.75 73 PRO A C 1
ATOM 559 O O . PRO A 1 73 ? 1.602 4.177 9.488 1.00 75.75 73 PRO A O 1
ATOM 562 N N . PRO A 1 74 ? 2.696 4.244 7.521 1.00 81.50 74 PRO A N 1
ATOM 563 C CA . PRO A 1 74 ? 1.934 3.148 6.948 1.00 81.50 74 PRO A CA 1
ATOM 564 C C . PRO A 1 74 ? 2.215 1.856 7.718 1.00 81.50 74 PRO A C 1
ATOM 566 O O . PRO A 1 74 ? 3.374 1.481 7.907 1.00 81.50 74 PRO A O 1
ATOM 569 N N . LYS A 1 75 ? 1.154 1.143 8.104 1.00 85.25 75 LYS A N 1
ATOM 570 C CA . LYS A 1 75 ? 1.257 -0.225 8.618 1.00 85.25 75 LYS A CA 1
ATOM 571 C C . LYS A 1 75 ? 1.528 -1.148 7.431 1.00 85.25 75 LYS A C 1
ATOM 573 O O . LYS A 1 75 ? 0.680 -1.308 6.555 1.00 85.25 75 LYS A O 1
ATOM 578 N N . ILE A 1 76 ? 2.745 -1.678 7.355 1.00 86.44 76 ILE A N 1
ATOM 579 C CA . ILE A 1 76 ? 3.146 -2.624 6.312 1.00 86.44 76 ILE A CA 1
ATOM 580 C C . ILE A 1 76 ? 2.824 -4.018 6.830 1.00 86.44 76 ILE A C 1
ATOM 582 O O . ILE A 1 76 ? 3.287 -4.388 7.902 1.00 86.44 76 ILE A O 1
ATOM 586 N N . VAL A 1 77 ? 2.034 -4.765 6.067 1.00 87.44 77 VAL A N 1
ATOM 587 C CA . VAL A 1 77 ? 1.663 -6.142 6.391 1.00 87.44 77 VAL A CA 1
ATOM 588 C C . VAL A 1 77 ? 1.924 -6.994 5.164 1.00 87.44 77 VAL A C 1
ATOM 590 O O . VAL A 1 77 ? 1.481 -6.649 4.062 1.00 87.44 77 VAL A O 1
ATOM 593 N N . ASN A 1 78 ? 2.650 -8.092 5.337 1.00 86.38 78 ASN A N 1
ATOM 594 C CA . ASN A 1 78 ? 2.849 -9.056 4.268 1.00 86.38 78 ASN A CA 1
ATOM 595 C C . ASN A 1 78 ? 1.677 -10.044 4.260 1.00 86.38 78 ASN A C 1
ATOM 597 O O . ASN A 1 78 ? 1.253 -10.524 5.304 1.00 86.38 78 ASN A O 1
ATOM 601 N N . GLY A 1 79 ? 1.158 -10.384 3.078 1.00 83.75 79 GLY A N 1
ATOM 602 C CA . GLY A 1 79 ? 0.028 -11.318 2.947 1.00 83.75 79 GLY A CA 1
ATOM 603 C C . GLY A 1 79 ? 0.199 -12.640 3.720 1.00 83.75 79 GLY A C 1
ATOM 604 O O . GLY A 1 79 ? -0.742 -13.048 4.395 1.00 83.75 79 GLY A O 1
ATOM 605 N N . PRO A 1 80 ? 1.386 -13.277 3.697 1.00 85.12 80 PRO A N 1
ATOM 606 C CA . PRO A 1 80 ? 1.636 -14.488 4.476 1.00 85.12 80 PRO A CA 1
ATOM 607 C C . PRO A 1 80 ? 1.584 -14.307 6.000 1.00 85.12 80 PRO A C 1
ATOM 609 O O . PRO A 1 80 ? 1.283 -15.269 6.688 1.00 85.12 80 PRO A O 1
ATOM 612 N N . GLU A 1 81 ? 1.842 -13.110 6.537 1.00 82.44 81 GLU A N 1
ATOM 613 C CA . GLU A 1 81 ? 1.807 -12.848 7.991 1.00 82.44 81 GLU A CA 1
ATOM 614 C C . GLU A 1 81 ? 0.381 -12.842 8.551 1.00 82.44 81 GLU A C 1
ATOM 616 O O . GLU A 1 81 ? 0.179 -12.983 9.751 1.00 82.44 81 GLU A O 1
ATOM 621 N N . ILE A 1 82 ? -0.614 -12.654 7.683 1.00 83.88 82 ILE A N 1
ATOM 622 C CA . ILE A 1 82 ? -2.028 -12.661 8.063 1.00 83.88 82 ILE A CA 1
ATOM 623 C C . ILE A 1 82 ? -2.549 -14.099 8.186 1.00 83.88 82 ILE A C 1
ATOM 625 O O . ILE A 1 82 ? -3.516 -14.345 8.906 1.00 83.88 82 ILE A O 1
ATOM 629 N N . LEU A 1 83 ? -1.934 -15.044 7.472 1.00 82.12 83 LEU A N 1
ATOM 630 C CA . LEU A 1 83 ? -2.380 -16.429 7.413 1.00 82.12 83 LEU A CA 1
ATOM 631 C C . LEU A 1 83 ? -1.848 -17.199 8.622 1.00 82.12 83 LEU A C 1
ATOM 633 O O . LEU A 1 83 ? -0.639 -17.342 8.784 1.00 82.12 83 LEU A O 1
ATOM 637 N N . ASP A 1 84 ? -2.759 -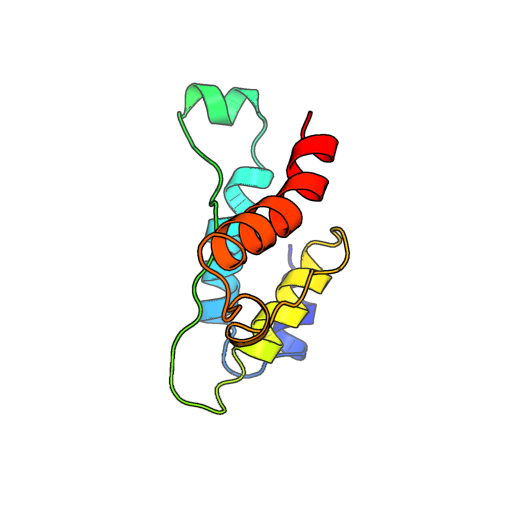17.745 9.425 1.00 79.81 84 ASP A N 1
ATOM 638 C CA . ASP A 1 84 ? -2.427 -18.672 10.504 1.00 79.81 84 ASP A CA 1
ATOM 639 C C . ASP A 1 84 ? -2.964 -20.077 10.193 1.00 79.81 84 ASP A C 1
ATOM 641 O O . ASP A 1 84 ? -3.913 -20.253 9.424 1.00 79.81 84 ASP A O 1
ATOM 645 N N . LYS A 1 85 ? -2.344 -21.096 10.790 1.00 81.00 85 LYS A N 1
ATOM 646 C CA . LYS A 1 85 ? -2.765 -22.499 10.680 1.00 81.00 85 LYS A CA 1
ATOM 647 C C . LYS A 1 85 ? -4.071 -22.776 11.430 1.00 81.00 85 LYS A C 1
ATOM 649 O O . LYS A 1 85 ? -4.711 -23.796 11.180 1.00 81.00 85 LYS A O 1
ATOM 654 N N . TRP A 1 86 ? -4.442 -21.907 12.369 1.00 78.94 86 TRP A N 1
ATOM 655 C CA . TRP A 1 86 ? -5.641 -22.045 13.185 1.00 78.94 86 TRP A CA 1
ATOM 656 C C . TRP A 1 86 ? -6.844 -21.355 12.536 1.00 78.94 86 TRP A C 1
ATOM 658 O O . TRP A 1 86 ? -6.786 -20.201 12.111 1.00 78.94 86 TRP A O 1
ATOM 668 N N . VAL A 1 87 ? -7.970 -22.068 12.482 1.00 77.81 87 VAL A N 1
ATOM 669 C CA . VAL A 1 87 ? -9.225 -21.549 11.919 1.00 77.81 87 VAL A CA 1
ATOM 670 C C . VAL A 1 87 ? -9.708 -20.353 12.743 1.00 77.81 87 VAL A C 1
ATOM 672 O O . VAL A 1 87 ? -9.800 -20.439 13.966 1.00 77.81 87 VAL A O 1
ATOM 675 N N . GLY A 1 88 ? -10.047 -19.246 12.079 1.00 83.31 88 GLY A N 1
ATOM 676 C CA . GLY A 1 88 ? -10.556 -18.033 12.725 1.00 83.31 88 GLY A CA 1
ATOM 677 C C . GLY A 1 88 ? -9.479 -17.035 13.162 1.00 83.31 88 GLY A C 1
ATOM 678 O O . GLY A 1 88 ? -9.801 -15.881 13.459 1.00 83.31 88 GLY A O 1
ATOM 679 N N . GLU A 1 89 ? -8.203 -17.436 13.204 1.00 85.38 89 GLU A N 1
ATOM 680 C CA . GLU A 1 89 ? -7.122 -16.524 13.596 1.00 85.38 89 GLU A CA 1
ATOM 681 C C . GLU A 1 89 ? -6.760 -15.537 12.488 1.00 85.38 89 GLU A C 1
ATOM 683 O O . GLU A 1 89 ? -6.520 -14.366 12.779 1.00 85.38 89 GLU A O 1
ATOM 688 N N . ALA A 1 90 ? -6.833 -15.946 11.219 1.00 87.12 90 ALA A N 1
ATOM 689 C CA . ALA A 1 90 ? -6.604 -15.039 10.097 1.00 87.12 90 ALA A CA 1
ATOM 690 C C . ALA A 1 90 ? -7.613 -13.873 10.090 1.00 87.12 90 ALA A C 1
ATOM 692 O O . ALA A 1 90 ? -7.228 -12.708 9.973 1.00 87.12 90 ALA A O 1
ATOM 693 N N . GLU A 1 91 ? -8.908 -14.148 10.292 1.00 89.00 91 GLU A N 1
ATOM 694 C CA . GLU A 1 91 ? -9.937 -13.108 10.374 1.00 89.00 91 GLU A CA 1
ATOM 695 C C . GLU A 1 91 ? -9.749 -12.210 11.599 1.00 89.00 91 GLU A C 1
ATOM 697 O O . GLU A 1 91 ? -9.954 -10.994 11.514 1.00 89.00 91 GLU A O 1
ATOM 702 N N . ARG A 1 92 ? -9.347 -12.789 12.738 1.00 88.56 92 ARG A N 1
ATOM 703 C CA . ARG A 1 92 ? -9.035 -12.029 13.952 1.00 88.56 92 ARG A CA 1
ATOM 704 C C . ARG A 1 92 ? -7.865 -11.077 13.715 1.00 88.56 92 ARG A C 1
ATOM 706 O O . ARG A 1 92 ? -7.973 -9.907 14.076 1.00 88.56 92 ARG A O 1
ATOM 713 N N . ASN A 1 93 ? -6.800 -11.544 13.070 1.00 88.44 93 ASN A N 1
ATOM 714 C CA . ASN A 1 93 ? -5.623 -10.739 12.754 1.00 88.44 93 ASN A CA 1
ATOM 715 C C . ASN A 1 93 ? -5.984 -9.567 11.839 1.00 88.44 93 ASN A C 1
ATOM 717 O O . ASN A 1 93 ? -5.624 -8.428 12.134 1.00 88.44 93 ASN A O 1
ATOM 721 N N . VAL A 1 94 ? -6.784 -9.800 10.792 1.00 89.88 94 VAL A N 1
ATOM 722 C CA . VAL A 1 94 ? -7.281 -8.711 9.934 1.00 89.88 94 VAL A CA 1
ATOM 723 C C . VAL A 1 94 ? -8.091 -7.692 10.738 1.00 89.88 94 VAL A C 1
ATOM 725 O O . VAL A 1 94 ? -7.867 -6.494 10.590 1.00 89.88 94 VAL A O 1
ATOM 728 N N . ARG A 1 95 ? -9.000 -8.129 11.618 1.00 91.00 95 ARG A N 1
ATOM 729 C CA . ARG A 1 95 ? -9.793 -7.205 12.452 1.00 91.00 95 ARG A CA 1
ATOM 730 C C . ARG A 1 95 ? -8.919 -6.372 13.386 1.00 91.00 95 ARG A C 1
ATOM 732 O O . ARG A 1 95 ? -9.118 -5.166 13.471 1.00 91.00 95 ARG A O 1
ATOM 739 N N . LEU A 1 96 ? -7.930 -6.989 14.031 1.00 89.56 96 LEU A N 1
ATOM 740 C CA . LEU A 1 96 ? -6.984 -6.298 14.912 1.00 89.56 96 LEU A CA 1
ATOM 741 C C . LEU A 1 96 ? -6.173 -5.229 14.166 1.00 89.56 96 LEU A C 1
ATOM 743 O O . LEU A 1 96 ? -5.916 -4.164 14.718 1.00 89.56 96 LEU A O 1
ATOM 747 N N . LEU A 1 97 ? -5.817 -5.467 12.898 1.00 89.62 97 LEU A N 1
ATOM 748 C CA . LEU A 1 97 ? -5.104 -4.476 12.085 1.00 89.62 97 LEU A CA 1
ATOM 749 C C . LEU A 1 97 ? -5.916 -3.194 11.862 1.00 89.62 97 LEU A C 1
ATOM 751 O O . LEU A 1 97 ? -5.324 -2.116 11.833 1.00 89.62 97 LEU A O 1
ATOM 755 N N . PHE A 1 98 ? -7.237 -3.307 11.705 1.00 90.75 98 PHE A N 1
ATOM 756 C CA . PHE A 1 98 ? -8.129 -2.161 11.502 1.00 90.75 98 PHE A CA 1
ATOM 757 C C . PHE A 1 98 ? -8.667 -1.560 12.804 1.00 90.75 98 PHE A C 1
ATOM 759 O O . PHE A 1 98 ? -9.084 -0.406 12.788 1.00 90.75 98 PHE A O 1
ATOM 766 N N . TYR A 1 99 ? -8.624 -2.301 13.914 1.00 91.12 99 TYR A N 1
ATOM 767 C CA . TYR A 1 99 ? -9.148 -1.871 15.213 1.00 91.12 99 TYR A CA 1
ATOM 768 C C . TYR A 1 99 ? -8.553 -0.531 15.674 1.00 91.12 99 TYR A C 1
ATOM 770 O O . TYR A 1 99 ? -9.298 0.392 15.985 1.00 91.12 99 TYR A O 1
ATOM 778 N N . GLU A 1 100 ? -7.225 -0.384 15.604 1.00 86.00 100 GLU A N 1
ATOM 779 C CA . GLU A 1 100 ? -6.521 0.867 15.948 1.00 86.00 100 GLU A CA 1
ATOM 780 C C . GLU A 1 100 ? -7.043 2.069 15.137 1.00 86.00 100 GLU A C 1
ATOM 782 O O . GLU A 1 100 ? -7.236 3.160 15.664 1.00 86.00 100 GLU A O 1
ATOM 787 N N . ALA A 1 101 ? -7.309 1.867 13.843 1.00 87.56 101 ALA A N 1
ATOM 788 C CA . ALA A 1 101 ? -7.808 2.924 12.968 1.00 87.56 101 ALA A CA 1
ATOM 789 C C . ALA A 1 101 ? -9.289 3.254 13.224 1.00 87.56 101 ALA A C 1
ATOM 791 O O . ALA A 1 101 ? -9.704 4.391 13.010 1.00 87.56 101 ALA A O 1
ATOM 792 N N . GLU A 1 102 ? -10.091 2.275 13.654 1.00 88.81 102 GLU A N 1
ATOM 793 C CA . GLU A 1 102 ? -11.500 2.477 13.999 1.00 88.81 102 GLU A CA 1
ATOM 794 C C . GLU A 1 102 ? -11.662 3.231 15.325 1.00 88.81 102 GLU A C 1
ATOM 796 O O . GLU A 1 102 ? -12.529 4.098 15.423 1.00 88.81 102 GLU A O 1
ATOM 801 N N . GLU A 1 103 ? -10.817 2.949 16.322 1.00 89.44 103 GLU A N 1
ATOM 802 C CA . GLU A 1 103 ? -10.822 3.680 17.596 1.00 89.44 103 GLU A CA 1
ATOM 803 C C . GLU A 1 103 ? -10.486 5.161 17.420 1.00 89.44 103 GLU A C 1
ATOM 805 O O . GLU A 1 103 ? -11.079 6.004 18.080 1.00 89.44 103 GLU A O 1
ATOM 810 N N . GLU A 1 104 ? -9.581 5.488 16.502 1.00 83.06 104 GLU A N 1
ATOM 811 C CA . GLU A 1 104 ? -9.170 6.871 16.230 1.00 83.06 104 GLU A CA 1
ATOM 812 C C . GLU A 1 104 ? -10.115 7.643 15.323 1.00 83.06 104 GLU A C 1
ATOM 814 O O . GLU A 1 104 ? -10.054 8.871 15.257 1.00 83.06 104 GLU A O 1
ATOM 819 N N . TRP A 1 105 ? -10.915 6.922 14.544 1.00 77.12 105 TRP A N 1
ATOM 820 C CA . TRP A 1 105 ? -11.906 7.528 13.671 1.00 77.12 105 TRP A CA 1
ATOM 821 C C . TRP A 1 105 ? -13.150 7.993 14.439 1.00 77.12 105 TRP A C 1
ATOM 823 O O . TRP A 1 105 ? -13.847 8.891 13.960 1.00 77.12 105 TRP A O 1
ATOM 833 N N . LYS A 1 106 ? -13.445 7.360 15.582 1.00 56.84 106 LYS A N 1
ATOM 834 C CA . LYS A 1 106 ? -14.528 7.760 16.490 1.00 56.84 106 LYS A CA 1
ATOM 835 C C . LYS A 1 106 ? -14.245 9.115 17.131 1.00 56.84 106 LYS A C 1
ATOM 837 O O . LYS A 1 106 ? -15.223 9.890 17.223 1.00 56.84 106 LYS A O 1
#

Organism: Hemiselmis andersenii (NCBI:txid464988)

Radius of gyration: 16.72 Å; chains: 1; bounding box: 36×44×33 Å

InterPro domains:
  IPR003959 ATPase, AAA-type, core [PF00004] (48-103)
  IPR027417 P-loop containing nucleoside triphosphate hydrolase [G3DSA:3.40.50.300] (4-106)
  IPR027417 P-loop containing nucleoside triphosphate hydrolase [SSF52540] (9-101)
  IPR039812 Vesicle-fusing ATPase [PTHR23078] (6-106)

Sequence (106 aa):
EDLTLEMMKRRVGGLDEPIAAILRRALASRKLPPSTMRELGLRHVRGILLHGPPGCGKTLVAREIARAIKSRPPKIVNGPEILDKWVGEAERNVRLLFYEAEEEWK

pLDDT: mean 81.97, std 7.61, range [51.84, 91.75]

Foldseek 3Di:
DCVLLVVLCVQQPPCSVVLVVCCCQQCVLVPDPPVVCVVVVDDHDPDDDDDDDPPNCSVVSVQSVQVSVVDPHDDDDDPVNLDDPDPPSSVVSVCVVCVVVVVVVD

Secondary structure (DSSP, 8-state):
-HHHHHHHHHHSTT-HHHHHHHHHHHHHHHHS-HHHHHHTTPPPP-------STTSSHHHHHHHHHHHTT-SPP----HHHH--SSTTHHHHHHHHHHHHHHHHH-